Protein 1VSR (pdb70)

InterPro domains:
  IPR004603 DNA mismatch endonuclease VSR [PF03852] (2-74)
  IPR004603 DNA mismatch endonuclease VSR [PIRSF018267] (1-138)
  IPR004603 DNA mismatch endonuclease VSR [TIGR00632] (1-118)
  IPR004603 DNA mismatch endonuclease VSR [cd00221] (5-137)
  IPR011335 Restriction endonuclease type II-like [SSF52980] (2-153)

Radius of gyration: 14.89 Å; Cα contacts (8 Å, |Δi|>4): 189; chains: 1; bounding box: 42×33×35 Å

Nearest PDB structures (foldseek):
  1vsr-assembly1_A  TM=1.008E+00  e=1.572E-29  Escherichia coli K-12
  1cw0-assembly1_A  TM=9.825E-01  e=6.621E-25  Escherichia coli
  3ehe-assembly1_A  TM=3.875E-01  e=3.970E+00  Archaeoglobus fulgidus

CATH classification: 3.40.960.10

GO terms:
  GO:0005515 protein binding (F, IPI)
  GO:0003677 DNA binding (F, IDA)
  GO:0043765 T/G mismatch-specific endonuclease activity (F, IDA)
  GO:0006298 mismatch repair (P, IDA)

Foldseek 3Di:
DADPLVVVLCVVVVFDWDAQQPVAQPSAGIAGVVQQETEHEDECCLQPHPDPVHDQDPPPRVVSVVNSVVVNVSVVVSCVRSVVVPHAYEYEYVQCVDDDLHDDSVLVSVLCCCCRVVVNHHWYQHSVGIGHPD

B-factor: mean 24.23, std 9.82, range [2.11, 55.73]

Structure (mmCIF, N/CA/C/O backbone):
data_1VSR
#
_entry.id   1VSR
#
_cell.length_a   35.020
_cell.length_b   54.240
_cell.length_c   73.520
_cell.angle_alpha   90.00
_cell.angle_beta   90.00
_cell.angle_gamma   90.00
#
_symmetry.space_group_name_H-M   'P 21 21 21'
#
loop_
_entity.id
_entity.type
_entity.pdbx_description
1 polymer 'PROTEIN (VSR ENDONUCLEASE)'
2 non-polymer 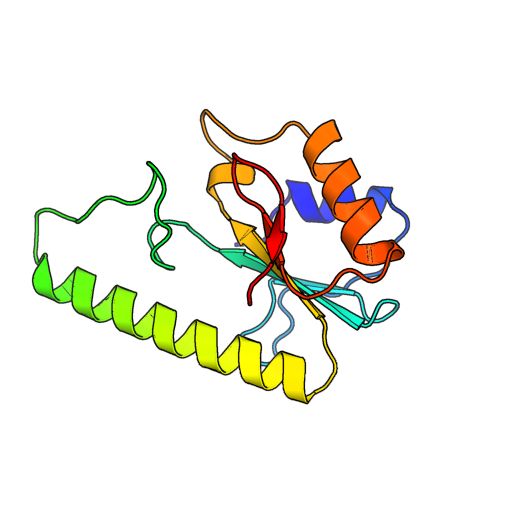'ZINC ION'
3 water water
#
loop_
_atom_site.group_PDB
_atom_site.id
_atom_site.type_symbol
_atom_site.label_atom_id
_atom_site.label_alt_id
_atom_site.label_comp_id
_atom_site.label_asym_id
_atom_site.label_entity_id
_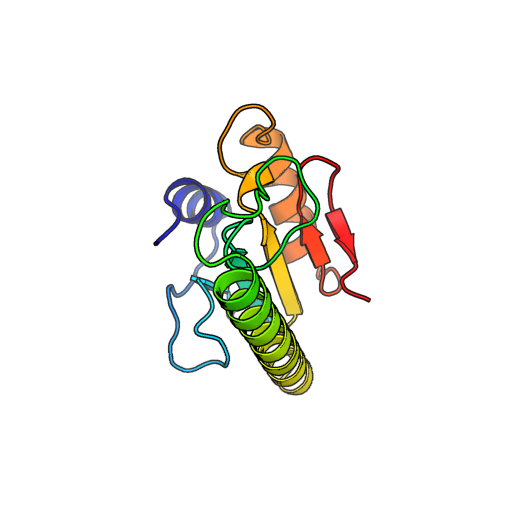atom_site.label_seq_id
_atom_site.pdbx_PDB_ins_code
_atom_site.Cartn_x
_atom_site.Cartn_y
_atom_site.Cartn_z
_atom_site.occupancy
_atom_site.B_iso_or_equiv
_atom_site.auth_seq_id
_atom_site.auth_comp_id
_atom_site.auth_asym_id
_atom_site.auth_atom_id
_atom_site.pdbx_PDB_model_num
ATOM 1 N N . ALA A 1 3 ? 19.759 23.209 15.788 1.00 37.70 23 ALA A N 1
ATOM 2 C CA . ALA A 1 3 ? 20.344 23.652 17.089 1.00 38.79 23 ALA A CA 1
ATOM 3 C C . ALA A 1 3 ? 21.291 22.545 17.555 1.00 40.69 23 ALA A C 1
ATOM 4 O O . ALA A 1 3 ? 20.855 21.589 18.206 1.00 40.91 23 ALA A O 1
ATOM 6 N N . ILE A 1 4 ? 22.563 22.630 17.170 1.00 41.22 24 ILE A N 1
ATOM 7 C CA . ILE A 1 4 ? 23.525 21.558 17.418 1.00 41.26 24 ILE A CA 1
ATOM 8 C C . ILE A 1 4 ? 23.652 21.088 18.859 1.00 40.79 24 ILE A C 1
ATOM 9 O O . ILE A 1 4 ? 23.933 21.828 19.801 1.00 39.93 24 ILE A O 1
ATOM 14 N N . GLU A 1 5 ? 23.430 19.777 19.011 1.00 39.81 25 GLU A N 1
ATOM 15 C CA . GLU A 1 5 ? 23.482 19.070 20.279 1.00 39.90 25 GLU A CA 1
ATOM 16 C C . GLU A 1 5 ? 24.911 18.813 20.753 1.00 39.37 25 GLU A C 1
ATOM 17 O O . GLU A 1 5 ? 25.670 17.963 20.285 1.00 33.25 25 GLU A O 1
ATOM 23 N N . LYS A 1 6 ? 25.230 19.589 21.786 1.00 40.47 26 LYS A N 1
ATOM 24 C CA . LYS A 1 6 ? 26.498 19.523 22.492 1.00 41.08 26 LYS A CA 1
ATOM 25 C C . LYS A 1 6 ? 26.743 18.098 22.994 1.00 39.53 26 LYS A C 1
ATOM 26 O O . LYS A 1 6 ? 27.831 17.575 22.722 1.00 40.50 26 LYS A O 1
ATOM 32 N N . ARG A 1 7 ? 25.734 17.568 23.690 1.00 35.25 27 ARG A N 1
ATOM 33 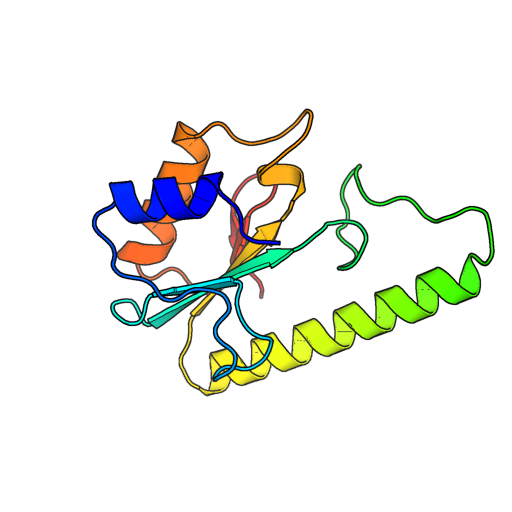C CA . ARG A 1 7 ? 25.899 16.221 24.232 1.00 32.14 27 ARG A CA 1
ATOM 34 C C . ARG A 1 7 ? 26.397 15.239 23.170 1.00 28.79 27 ARG A C 1
ATOM 35 O O . ARG A 1 7 ? 27.368 14.516 23.405 1.00 24.98 27 ARG A O 1
ATOM 43 N N . LEU A 1 8 ? 25.660 15.186 22.062 1.00 23.50 28 LEU A N 1
ATOM 44 C CA . LEU A 1 8 ? 26.005 14.218 21.038 1.00 22.57 28 LEU A CA 1
ATOM 45 C C . LEU A 1 8 ? 27.339 14.499 20.366 1.00 20.82 28 LEU A C 1
ATOM 46 O O . LEU A 1 8 ? 27.982 13.481 20.096 1.00 22.40 28 LEU A O 1
ATOM 51 N N . ALA A 1 9 ? 27.720 15.736 20.066 1.00 19.57 29 ALA A N 1
ATOM 52 C CA . ALA A 1 9 ? 29.039 15.943 19.462 1.00 20.76 29 ALA A CA 1
ATOM 53 C C . ALA A 1 9 ? 30.131 15.390 20.381 1.00 22.70 29 ALA A C 1
ATOM 54 O O . ALA A 1 9 ? 31.067 14.720 19.937 1.00 20.66 29 ALA A O 1
ATOM 56 N N . SER A 1 10 ? 30.029 15.627 21.685 1.00 21.35 30 SER A N 1
ATOM 57 C CA . SER A 1 10 ? 31.065 15.103 22.578 1.00 24.39 30 SER A CA 1
ATOM 58 C C . SER A 1 10 ? 30.994 13.587 22.737 1.00 22.62 30 SER A C 1
ATOM 59 O O . SER A 1 10 ? 32.001 12.868 22.775 1.00 23.20 30 SER A O 1
ATOM 62 N N . LEU A 1 11 ? 29.802 12.991 22.730 1.00 22.50 31 LEU A N 1
ATOM 63 C CA . LEU A 1 11 ? 29.692 11.532 22.796 1.00 22.29 31 LEU A CA 1
ATOM 64 C C . LEU A 1 11 ? 30.233 10.851 21.544 1.00 22.37 31 LEU A C 1
ATOM 65 O O . LEU A 1 11 ? 30.908 9.816 21.645 1.00 19.93 31 LEU A O 1
ATOM 70 N N . LEU A 1 12 ? 29.951 11.386 20.356 1.00 18.83 32 LEU A N 1
ATOM 71 C CA . LEU A 1 12 ? 30.462 10.787 19.132 1.00 18.58 32 LEU A CA 1
ATOM 72 C C . LEU A 1 12 ? 31.992 10.909 19.070 1.00 19.96 32 LEU A C 1
ATOM 73 O O . LEU A 1 12 ? 32.704 9.968 18.698 1.00 19.15 32 LEU A O 1
ATOM 78 N N . THR A 1 13 ? 32.484 12.052 19.545 1.00 19.31 33 THR A N 1
ATOM 79 C CA . THR A 1 13 ? 33.925 12.321 19.550 1.00 20.63 33 THR A CA 1
ATOM 80 C C . THR A 1 13 ? 34.635 11.313 20.440 1.00 20.66 33 THR A C 1
ATOM 81 O O . THR A 1 13 ? 35.625 10.695 20.047 1.00 20.42 33 THR A O 1
ATOM 85 N N . GLY A 1 14 ? 34.044 11.062 21.610 1.00 20.98 34 GLY A N 1
ATOM 86 C CA . GLY A 1 14 ? 34.570 10.101 22.569 1.00 22.00 34 GLY A CA 1
ATOM 87 C C . GLY A 1 14 ? 34.598 8.677 22.020 1.00 24.37 34 GLY A C 1
ATOM 88 O O . GLY A 1 14 ? 35.458 7.885 22.407 1.00 25.08 34 GLY A O 1
ATOM 89 N N . GLN A 1 15 ? 33.711 8.280 21.114 1.00 23.85 35 GLN A N 1
ATOM 90 C CA . GLN A 1 15 ? 33.726 6.946 20.528 1.00 25.05 35 GLN A CA 1
ATOM 91 C C . GLN A 1 15 ? 34.775 6.770 19.436 1.00 24.70 35 GLN A C 1
ATOM 92 O O . GLN A 1 15 ? 34.920 5.659 18.917 1.00 28.59 35 GLN A O 1
ATOM 98 N N . GLY A 1 16 ? 35.502 7.813 19.061 1.00 21.66 36 GLY A N 1
ATOM 99 C CA . GLY A 1 16 ? 36.527 7.731 18.037 1.00 23.30 36 GLY A CA 1
ATOM 100 C C . GLY A 1 16 ? 35.976 7.920 16.634 1.00 24.40 36 GLY A C 1
ATOM 101 O O . GLY A 1 16 ? 36.637 7.488 15.696 1.00 25.43 36 GLY A O 1
ATOM 102 N N . LEU A 1 17 ? 34.787 8.494 16.460 1.00 22.58 37 LEU A N 1
ATOM 103 C CA . LEU A 1 17 ? 34.218 8.613 15.123 1.00 22.02 37 LEU A CA 1
ATOM 104 C C . LEU A 1 17 ? 34.420 9.970 14.463 1.00 21.60 37 LEU A C 1
ATOM 105 O O . LEU A 1 17 ? 34.379 10.952 15.212 1.00 22.41 37 LEU A O 1
ATOM 110 N N . ALA A 1 18 ? 34.567 9.940 13.144 1.00 17.95 38 ALA A N 1
ATOM 111 C CA . ALA A 1 18 ? 34.644 11.199 12.409 1.00 19.39 38 ALA A CA 1
ATOM 112 C C . ALA A 1 18 ? 33.235 11.510 11.894 1.00 17.91 38 ALA A C 1
ATOM 113 O O . ALA A 1 18 ? 32.550 10.552 11.525 1.00 18.45 38 ALA A O 1
ATOM 115 N N . PHE A 1 19 ? 32.798 12.764 11.958 1.00 17.13 39 PHE A N 1
ATOM 116 C CA . PHE A 1 19 ? 31.429 13.058 11.535 1.00 16.02 39 PHE A CA 1
ATOM 117 C C . PHE A 1 19 ? 31.330 14.478 10.989 1.00 18.66 39 PHE A C 1
ATOM 118 O O . PHE A 1 19 ? 32.208 15.325 11.221 1.00 18.49 39 PHE A O 1
ATOM 126 N N . ARG A 1 20 ? 30.293 14.658 10.169 1.00 14.85 40 ARG A N 1
ATOM 127 C CA . ARG A 1 20 ? 29.990 15.970 9.601 1.00 14.57 40 ARG A CA 1
ATOM 128 C C . ARG A 1 20 ? 28.769 16.485 10.358 1.00 16.11 40 ARG A C 1
ATOM 129 O O . ARG A 1 20 ? 27.972 15.668 10.845 1.00 17.38 40 ARG A O 1
ATOM 137 N N . VAL A 1 21 ? 28.576 17.803 10.422 1.00 15.64 41 VAL A N 1
ATOM 138 C CA . VAL A 1 21 ? 27.406 18.301 11.134 1.00 17.82 41 VAL A CA 1
ATOM 139 C C . VAL A 1 21 ? 26.530 19.164 10.233 1.00 17.08 41 VAL A C 1
ATOM 140 O O . VAL A 1 21 ? 27.014 19.809 9.299 1.00 16.17 41 VAL A O 1
ATOM 144 N N . GLN A 1 22 ? 25.226 19.121 10.486 1.00 15.62 42 GLN A N 1
ATOM 145 C CA . GLN A 1 22 ? 24.248 19.914 9.739 1.00 17.46 42 GLN A CA 1
ATOM 146 C C . GLN A 1 22 ? 24.489 19.876 8.241 1.00 16.45 42 GLN A C 1
ATOM 147 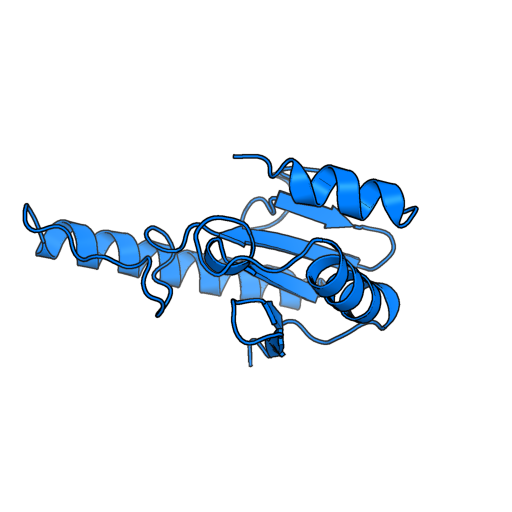O O . GLN A 1 22 ? 24.689 20.903 7.581 1.00 16.56 42 GLN A O 1
ATOM 153 N N . ASP A 1 23 ? 24.457 18.664 7.679 1.00 14.04 43 ASP A N 1
ATOM 154 C CA . ASP A 1 23 ? 24.930 18.460 6.316 1.00 13.95 43 ASP A CA 1
ATOM 155 C C . ASP A 1 23 ? 23.863 18.783 5.279 1.00 14.88 43 ASP A C 1
ATOM 156 O O . ASP A 1 23 ? 23.054 17.893 5.009 1.00 13.64 43 ASP A O 1
ATOM 161 N N . ALA A 1 24 ? 23.964 19.970 4.686 1.00 14.84 44 ALA A N 1
ATOM 162 C CA . ALA A 1 24 ? 23.022 20.330 3.625 1.00 18.09 44 ALA A CA 1
ATOM 163 C C . ALA A 1 24 ? 23.069 19.527 2.335 1.00 17.10 44 ALA A C 1
ATOM 164 O O . ALA A 1 24 ? 22.143 19.597 1.510 1.00 19.32 44 ALA A O 1
ATOM 166 N N . SER A 1 25 ? 24.046 18.645 2.130 1.00 15.69 45 SER A N 1
ATOM 167 C CA . SER A 1 25 ? 24.114 17.839 0.923 1.00 17.52 45 SER A CA 1
ATOM 168 C C . SER A 1 25 ? 23.160 16.641 0.953 1.00 17.11 45 SER A C 1
ATOM 169 O O . SER A 1 25 ? 23.146 15.891 -0.024 1.00 18.55 45 SER A O 1
ATOM 172 N N . LEU A 1 26 ? 22.526 16.342 2.079 1.00 15.02 46 LEU A N 1
ATOM 173 C CA . LEU A 1 26 ? 21.630 15.191 2.202 1.00 14.38 46 LEU A CA 1
ATOM 174 C C . LEU A 1 26 ? 20.222 15.675 2.561 1.00 15.21 46 LEU A C 1
ATOM 175 O O . LEU A 1 26 ? 20.052 16.702 3.214 1.00 13.79 46 LEU A O 1
ATOM 180 N N . PRO A 1 27 ? 19.210 14.895 2.184 1.00 14.88 47 PRO A N 1
ATOM 181 C CA . PRO A 1 27 ? 17.819 15.225 2.450 1.00 16.64 47 PRO A CA 1
ATOM 182 C C . PRO A 1 27 ? 17.565 15.456 3.928 1.00 15.96 47 PRO A C 1
ATOM 183 O O . PRO A 1 27 ? 18.040 14.655 4.732 1.00 15.61 47 PRO A O 1
ATOM 187 N N . GLY A 1 28 ? 16.902 16.561 4.282 1.00 14.38 48 GLY A N 1
ATOM 188 C CA . GLY A 1 28 ? 16.562 16.814 5.670 1.00 14.11 48 GLY A CA 1
ATOM 189 C C . GLY A 1 28 ? 17.635 17.538 6.473 1.00 14.42 48 GLY A C 1
ATOM 190 O O . GLY A 1 28 ? 17.412 17.895 7.622 1.00 15.51 48 GLY A O 1
ATOM 191 N N . ARG A 1 29 ? 18.798 17.760 5.875 1.00 12.63 49 ARG A N 1
ATOM 192 C CA . ARG A 1 29 ? 19.963 18.373 6.501 1.00 13.47 49 ARG A CA 1
ATOM 193 C C . ARG A 1 29 ? 20.237 17.752 7.866 1.00 12.89 49 ARG A C 1
ATOM 194 O O . ARG A 1 29 ? 20.081 18.344 8.934 1.00 13.12 49 ARG A O 1
ATOM 202 N N . PRO A 1 30 ? 20.640 16.483 7.886 1.00 12.10 50 PRO A N 1
ATOM 203 C CA . PRO A 1 30 ? 20.809 15.730 9.117 1.00 12.76 50 PRO A CA 1
ATOM 204 C C . PRO A 1 30 ? 21.832 16.331 10.070 1.00 11.71 50 PRO A C 1
ATOM 205 O O . PRO A 1 30 ? 22.800 16.943 9.627 1.00 11.95 50 PRO A O 1
ATOM 209 N N . ASP A 1 31 ? 21.525 16.298 11.356 1.00 11.09 51 ASP A N 1
ATOM 210 C CA . ASP A 1 31 ? 22.314 16.982 12.370 1.00 12.79 51 ASP A CA 1
ATOM 211 C C . ASP A 1 31 ? 23.728 16.398 12.387 1.00 12.56 51 ASP A C 1
ATOM 212 O O . ASP A 1 31 ? 24.679 17.159 12.604 1.00 13.43 51 ASP A O 1
ATOM 217 N N . PHE A 1 32 ? 23.855 15.075 12.377 1.00 12.51 52 PHE A N 1
ATOM 218 C CA . PHE A 1 32 ? 25.189 14.459 12.330 1.00 11.42 52 PHE A CA 1
ATOM 219 C C . PHE A 1 32 ? 25.219 13.409 11.226 1.00 12.64 52 PHE A C 1
ATOM 220 O O . PHE A 1 32 ? 24.228 12.699 11.002 1.00 13.95 52 PHE A O 1
ATOM 228 N N . VAL A 1 33 ? 26.337 13.296 10.496 1.00 10.69 53 VAL A N 1
ATOM 229 C CA . VAL A 1 33 ? 26.481 12.309 9.438 1.00 12.32 53 VAL A CA 1
ATOM 230 C C . VAL A 1 33 ? 27.815 11.586 9.680 1.00 13.80 53 VAL A C 1
ATOM 231 O O . VAL A 1 33 ? 28.829 12.231 9.963 1.00 14.46 53 VAL A O 1
ATOM 235 N N . VAL A 1 34 ? 27.810 10.254 9.692 1.00 13.67 54 VAL A N 1
ATOM 236 C CA . VAL A 1 34 ? 29.011 9.461 9.966 1.00 14.65 54 VAL A CA 1
ATOM 237 C C . VAL A 1 34 ? 29.256 8.645 8.700 1.00 15.29 54 VAL A C 1
ATOM 238 O O . VAL A 1 34 ? 28.693 7.560 8.534 1.00 15.20 54 VAL A O 1
ATOM 242 N N . ASP A 1 35 ? 30.069 9.164 7.785 1.00 15.16 55 ASP A N 1
ATOM 243 C CA . ASP A 1 35 ? 30.288 8.536 6.490 1.00 15.64 55 ASP A CA 1
ATOM 244 C C . ASP A 1 35 ? 30.836 7.115 6.607 1.00 17.95 55 ASP A C 1
ATOM 245 O O . ASP A 1 35 ? 30.428 6.202 5.882 1.00 18.47 55 ASP A O 1
ATOM 250 N N . GLU A 1 36 ? 31.720 6.926 7.589 1.00 18.14 56 GLU A N 1
ATOM 251 C CA . GLU A 1 36 ? 32.349 5.612 7.746 1.00 21.08 56 GLU A CA 1
ATOM 252 C C . GLU A 1 36 ? 31.358 4.475 7.977 1.00 20.62 56 GLU A C 1
ATOM 253 O O . GLU A 1 36 ? 31.603 3.352 7.512 1.00 21.84 56 GLU A O 1
ATOM 259 N N . TYR A 1 37 ? 30.246 4.738 8.662 1.00 17.18 57 TYR A N 1
ATOM 260 C CA . TYR A 1 37 ? 29.273 3.691 8.940 1.00 16.42 57 TYR A CA 1
ATOM 261 C C . TYR A 1 37 ? 27.955 3.938 8.202 1.00 15.81 57 TYR A C 1
ATOM 262 O O . TYR A 1 37 ? 26.968 3.303 8.562 1.00 17.13 57 TYR A O 1
ATOM 271 N N . ARG A 1 38 ? 27.984 4.766 7.176 1.00 15.31 58 ARG A N 1
ATOM 272 C CA . ARG A 1 38 ? 26.808 5.054 6.364 1.00 17.86 58 ARG A CA 1
ATOM 273 C C . ARG A 1 38 ? 25.566 5.308 7.213 1.00 13.93 58 ARG A C 1
ATOM 274 O O . ARG A 1 38 ? 24.495 4.781 6.899 1.00 13.61 58 ARG A O 1
ATOM 282 N N . CYS A 1 39 ? 25.658 6.240 8.163 1.00 11.35 59 CYS A N 1
ATOM 283 C CA . CYS A 1 39 ? 24.468 6.491 8.963 1.00 12.71 59 CYS A CA 1
ATOM 284 C C . CYS A 1 39 ? 24.359 7.987 9.235 1.00 13.49 59 CYS A C 1
ATOM 285 O O . CYS A 1 39 ? 25.365 8.690 9.160 1.00 13.65 59 CYS A O 1
ATOM 288 N N . VAL A 1 40 ? 23.125 8.439 9.467 1.00 12.38 60 VAL A N 1
ATOM 289 C CA . VAL A 1 40 ? 22.877 9.837 9.795 1.00 12.49 60 VAL A CA 1
ATOM 290 C C . VAL A 1 40 ? 22.022 9.856 11.051 1.00 12.99 60 VAL A C 1
ATOM 291 O O . VAL A 1 40 ? 21.387 8.856 11.400 1.00 12.16 60 VAL A O 1
ATOM 295 N N . ILE A 1 41 ? 22.147 10.916 11.843 1.00 12.32 61 ILE A N 1
ATOM 296 C CA . ILE A 1 41 ? 21.416 11.058 13.097 1.00 12.43 61 ILE A CA 1
ATOM 297 C C . ILE A 1 41 ? 20.691 12.394 13.102 1.00 12.27 61 ILE A C 1
ATOM 298 O O . ILE A 1 41 ? 21.311 13.434 12.848 1.00 12.46 61 ILE A O 1
ATOM 303 N N . PHE A 1 42 ? 19.379 12.362 13.368 1.00 10.76 62 PHE A N 1
ATOM 304 C CA . PHE A 1 42 ? 18.614 13.589 13.544 1.00 11.37 62 PHE A CA 1
ATOM 305 C C . PHE A 1 42 ? 18.261 13.753 15.021 1.00 11.96 62 PHE A C 1
ATOM 306 O O . PHE A 1 42 ? 17.948 12.761 15.702 1.00 15.65 62 PHE A O 1
ATOM 314 N N . THR A 1 43 ? 18.322 14.992 15.498 1.00 11.91 63 THR A N 1
ATOM 315 C CA . THR A 1 43 ? 17.941 15.312 16.873 1.00 13.49 63 THR A CA 1
ATOM 316 C C . THR A 1 43 ? 16.670 16.149 16.759 1.00 16.93 63 THR A C 1
ATOM 317 O O . THR A 1 43 ? 16.790 17.338 16.462 1.00 19.55 63 THR A O 1
ATOM 321 N N . HIS A 1 44 ? 15.503 15.509 16.861 1.00 14.40 64 HIS A N 1
ATOM 322 C CA . HIS A 1 44 ? 14.266 16.251 16.619 1.00 14.43 64 HIS A CA 1
ATOM 323 C C . HIS A 1 44 ? 13.622 16.787 17.896 1.00 16.51 64 HIS A C 1
ATOM 324 O O . HIS A 1 44 ? 13.516 16.007 18.846 1.00 16.04 64 HIS A O 1
ATOM 331 N N . GLY A 1 45 ? 13.106 18.015 17.803 1.00 15.62 65 GLY A N 1
ATOM 332 C CA . GLY A 1 45 ? 12.349 18.580 18.922 1.00 14.18 65 GLY A CA 1
ATOM 333 C C . GLY A 1 45 ? 11.021 17.824 18.984 1.00 14.82 65 GLY A C 1
ATOM 334 O O . GLY A 1 45 ? 10.439 17.536 17.939 1.00 15.60 65 GLY A O 1
ATOM 335 N N . CYS A 1 46 ? 10.480 17.617 20.180 1.00 14.38 66 CYS A N 1
ATOM 336 C CA . CYS A 1 46 ? 9.286 16.782 20.330 1.00 14.09 66 CYS A CA 1
ATOM 337 C C . CYS A 1 46 ? 8.013 17.543 19.965 1.00 15.50 66 CYS A C 1
ATOM 338 O O . CYS A 1 46 ? 7.096 16.923 19.413 1.00 15.59 66 CYS A O 1
ATOM 341 N N . PHE A 1 47 ? 8.024 18.860 20.167 1.00 14.84 67 PHE A N 1
ATOM 342 C CA . PHE A 1 47 ? 6.861 19.644 19.718 1.00 15.16 67 PHE A CA 1
ATOM 343 C C . PHE A 1 47 ? 6.807 19.721 18.203 1.00 14.81 67 PHE A C 1
ATOM 344 O O . PHE A 1 47 ? 5.809 19.391 17.546 1.00 14.92 67 PHE A O 1
ATOM 352 N N . TRP A 1 48 ? 7.911 20.187 17.612 1.00 13.09 68 TRP A N 1
ATOM 353 C CA . TRP A 1 48 ? 7.879 20.509 16.196 1.00 15.33 68 TRP A CA 1
ATOM 354 C C . TRP A 1 48 ? 7.694 19.296 15.287 1.00 12.71 68 TRP A C 1
ATOM 355 O O . TRP A 1 48 ? 7.213 19.478 14.175 1.00 12.74 68 TRP A O 1
ATOM 366 N N . HIS A 1 49 ? 8.223 18.153 15.724 1.00 11.48 69 HIS A N 1
ATOM 367 C CA . HIS A 1 49 ? 8.130 16.912 14.953 1.00 12.00 69 HIS A CA 1
ATOM 368 C C . HIS A 1 49 ? 7.055 15.961 15.478 1.00 11.98 69 HIS A C 1
ATOM 369 O O . HIS A 1 49 ? 6.970 14.790 15.109 1.00 13.32 69 HIS A O 1
ATOM 376 N N . HIS A 1 50 ? 6.149 16.410 16.334 1.00 12.84 70 HIS A N 1
ATOM 377 C CA . HIS A 1 50 ? 4.972 15.680 16.772 1.00 14.97 70 HIS A CA 1
ATOM 378 C C . HIS A 1 50 ? 5.233 14.346 17.449 1.00 16.63 70 HIS A C 1
ATOM 379 O O . HIS A 1 50 ? 4.719 13.292 17.045 1.00 17.92 70 HIS A O 1
ATOM 386 N N . HIS A 1 51 ? 6.057 14.359 18.495 1.00 14.64 71 HIS A N 1
ATOM 387 C CA . HIS A 1 51 ? 6.320 13.110 19.206 1.00 15.56 71 HIS A CA 1
ATOM 388 C C . HIS A 1 51 ? 5.107 12.829 20.094 1.00 17.53 71 HIS A C 1
ATOM 389 O O . HIS A 1 51 ? 4.245 13.683 20.338 1.00 18.50 71 HIS A O 1
ATOM 396 N N . HIS A 1 52 ? 5.045 11.602 20.611 1.00 18.95 72 HIS A N 1
ATOM 397 C CA . HIS A 1 52 ? 3.914 11.184 21.432 1.00 19.80 72 HIS A CA 1
ATOM 398 C C . HIS A 1 52 ? 4.111 11.322 22.929 1.00 24.40 72 HIS A C 1
ATOM 399 O O . HIS A 1 52 ? 3.286 10.815 23.697 1.00 26.11 72 HIS A O 1
ATOM 406 N N . CYS A 1 53 ? 5.177 11.983 23.363 1.00 21.73 73 CYS A N 1
ATOM 407 C CA . CYS A 1 53 ? 5.551 12.017 24.765 1.00 24.06 73 CYS A CA 1
ATOM 408 C C . CYS A 1 53 ? 4.965 13.212 25.511 1.00 26.73 73 CYS A C 1
ATOM 409 O O . CYS A 1 53 ? 4.329 14.099 24.941 1.00 25.31 73 CYS A O 1
ATOM 412 N N . TYR A 1 54 ? 5.360 13.322 26.775 1.00 29.79 74 TYR A N 1
ATOM 413 C CA . TYR A 1 54 ? 4.940 14.436 27.622 1.00 32.62 74 TYR A CA 1
ATOM 414 C C . TYR A 1 54 ? 5.386 15.826 27.184 1.00 32.47 74 TYR A C 1
ATOM 415 O O . TYR A 1 54 ? 4.772 16.825 27.577 1.00 33.02 74 TYR A O 1
ATOM 424 N N . LEU A 1 55 ? 6.386 15.968 26.323 1.00 29.82 75 LEU A N 1
ATOM 425 C CA . LEU A 1 55 ? 6.791 17.282 25.836 1.00 29.82 75 LEU A CA 1
ATOM 426 C C . LEU A 1 55 ? 5.831 17.830 24.785 1.00 29.58 75 LEU A C 1
ATOM 427 O O . LEU A 1 55 ? 5.950 19.012 24.439 1.00 30.66 75 LEU A O 1
ATOM 432 N N . PHE A 1 56 ? 5.005 16.962 24.198 1.00 28.16 76 PHE A N 1
ATOM 433 C CA . PHE A 1 56 ? 4.092 17.488 23.187 1.00 29.49 76 PHE A CA 1
ATOM 434 C C . PHE A 1 56 ? 2.895 18.183 23.836 1.00 30.58 76 PHE A C 1
ATOM 435 O O . PHE A 1 56 ? 2.166 17.521 24.572 1.00 30.90 76 PHE A O 1
ATOM 443 N N . LYS A 1 57 ? 2.743 19.483 23.592 1.00 31.72 77 LYS A N 1
ATOM 444 C CA . LYS A 1 57 ? 1.596 20.225 24.098 1.00 35.76 77 LYS A CA 1
ATOM 445 C C . LYS A 1 57 ? 0.930 20.938 22.922 1.00 37.18 77 LYS A C 1
ATOM 446 O O . LYS A 1 57 ? 1.630 21.503 22.080 1.00 38.95 77 LYS A O 1
ATOM 452 N N . VAL A 1 58 ? -0.395 20.871 22.869 1.00 38.55 78 VAL A N 1
ATOM 453 C CA . VAL A 1 58 ? -1.176 21.577 21.857 1.00 39.49 78 VAL A CA 1
ATOM 454 C C . VAL A 1 58 ? -1.364 23.015 22.345 1.00 40.00 78 VAL A C 1
ATOM 455 O O . VAL A 1 58 ? -1.794 23.227 23.473 1.00 40.45 78 VAL A O 1
ATOM 459 N N . PRO A 1 59 ? -0.961 24.007 21.567 1.00 40.84 79 PRO A N 1
ATOM 460 C CA . PRO A 1 59 ? -1.076 25.412 21.942 1.00 41.62 79 PRO A CA 1
ATOM 461 C C . PRO A 1 59 ? -2.547 25.780 22.099 1.00 41.70 79 PRO A C 1
ATOM 462 O O . PRO A 1 59 ? -3.378 25.240 21.365 1.00 41.83 79 PRO A O 1
ATOM 466 N N . ALA A 1 60 ? -2.889 26.667 23.030 1.00 41.73 80 ALA A N 1
ATOM 467 C CA . ALA A 1 60 ? -4.295 27.000 23.263 1.00 41.65 80 ALA A CA 1
ATOM 468 C C . ALA A 1 60 ? -4.836 28.086 22.337 1.00 40.69 80 ALA A C 1
ATOM 469 O O . ALA A 1 60 ? -6.034 28.346 22.193 1.00 40.60 80 ALA A O 1
ATOM 471 N N . THR A 1 61 ? -3.894 28.747 21.677 1.00 39.22 81 THR A N 1
ATOM 472 C CA . THR A 1 61 ? -4.149 29.820 20.734 1.00 38.58 81 THR A CA 1
ATOM 473 C C . THR A 1 61 ? -3.865 29.366 19.313 1.00 35.94 81 THR A C 1
ATOM 474 O O . THR A 1 61 ? -2.889 28.651 19.087 1.00 35.15 81 THR A O 1
ATOM 478 N N . ARG A 1 62 ? -4.743 29.646 18.356 1.00 31.96 82 ARG A N 1
ATOM 479 C CA . ARG A 1 62 ? -4.605 29.244 16.969 1.00 28.16 82 ARG A CA 1
ATOM 480 C C . ARG A 1 62 ? -4.328 27.743 16.844 1.00 24.91 82 ARG A C 1
ATOM 481 O O . ARG A 1 62 ? -3.559 27.304 15.992 1.00 23.42 82 ARG A O 1
ATOM 489 N N . THR A 1 63 ? -4.964 26.934 17.669 1.00 23.76 83 THR A N 1
ATOM 490 C CA . THR A 1 63 ? -4.808 25.488 17.699 1.00 23.63 83 THR A CA 1
ATOM 491 C C . THR A 1 63 ? -4.777 24.797 16.346 1.00 24.06 83 THR A C 1
ATOM 492 O O . THR A 1 63 ? -3.903 23.947 16.121 1.00 19.68 83 THR A O 1
ATOM 496 N N . GLU A 1 64 ? -5.760 25.092 15.494 1.00 20.69 84 GLU A N 1
ATOM 497 C CA . GLU A 1 64 ? -5.911 24.417 14.217 1.00 24.53 84 GLU A CA 1
ATOM 498 C C . GLU A 1 64 ? -4.715 24.700 13.317 1.00 24.27 84 GLU A C 1
ATOM 499 O O . GLU A 1 64 ? -4.175 23.828 12.633 1.00 23.97 84 GLU A O 1
ATOM 505 N N . PHE A 1 65 ? -4.324 25.973 13.320 1.00 22.68 85 PHE A N 1
ATOM 506 C CA . PHE A 1 65 ? -3.139 26.406 12.596 1.00 24.67 85 PHE A CA 1
ATOM 507 C C . PHE A 1 65 ? -1.924 25.601 13.052 1.00 22.52 85 PHE A C 1
ATOM 508 O O . PHE A 1 65 ? -1.180 25.180 12.171 1.00 25.54 85 PHE A O 1
ATOM 516 N N . TRP A 1 66 ? -1.687 25.472 14.351 1.00 21.52 86 TRP A N 1
ATOM 517 C CA . TRP A 1 66 ? -0.518 24.725 14.817 1.00 22.86 86 TRP A CA 1
ATOM 518 C C . TRP A 1 66 ? -0.555 23.245 14.427 1.00 21.48 86 TRP A C 1
ATOM 519 O O . TRP A 1 66 ? 0.448 22.635 14.036 1.00 20.82 86 TRP A O 1
ATOM 530 N N . LEU A 1 67 ? -1.690 22.594 14.666 1.00 20.50 87 LEU A N 1
ATOM 531 C CA . LEU A 1 67 ? -1.796 21.174 14.305 1.00 20.57 87 LEU A CA 1
ATOM 532 C C . LEU A 1 67 ? -1.559 20.987 12.817 1.00 20.90 87 LEU A C 1
ATOM 533 O O . LEU A 1 67 ? -0.895 20.007 12.473 1.00 20.58 87 LEU A O 1
ATOM 538 N N . GLU A 1 68 ? -2.074 21.849 11.948 1.00 20.85 88 GLU A N 1
ATOM 539 C CA . GLU A 1 68 ? -1.854 21.675 10.525 1.00 21.91 88 GLU A CA 1
ATOM 540 C C . GLU A 1 68 ? -0.373 21.808 10.175 1.00 22.69 88 GLU A C 1
ATOM 541 O O . GLU A 1 68 ? 0.208 21.019 9.421 1.00 19.20 88 GLU A O 1
ATOM 547 N N . LYS A 1 69 ? 0.285 22.815 10.745 1.00 20.76 89 LYS A N 1
ATOM 548 C CA . LYS A 1 69 ? 1.703 23.069 10.514 1.00 21.56 89 LYS A CA 1
ATOM 549 C C . LYS A 1 69 ? 2.595 21.920 10.988 1.00 18.04 89 LYS A C 1
ATOM 550 O O . LYS A 1 69 ? 3.491 21.439 10.282 1.00 17.61 89 LYS A O 1
ATOM 556 N N . ILE A 1 70 ? 2.363 21.429 12.193 1.00 15.69 90 ILE A N 1
ATOM 557 C CA . ILE A 1 70 ? 3.172 20.311 12.678 1.00 17.97 90 ILE A CA 1
ATOM 558 C C . ILE A 1 70 ? 2.884 19.037 11.879 1.00 18.85 90 ILE A C 1
ATOM 559 O O . ILE A 1 70 ? 3.850 18.348 11.537 1.00 16.51 90 ILE A O 1
ATOM 564 N N . GLY A 1 71 ? 1.646 18.833 11.411 1.00 16.02 91 GLY A N 1
ATOM 565 C CA . GLY A 1 71 ? 1.361 17.695 10.539 1.00 17.85 91 GLY A CA 1
ATOM 566 C C . GLY A 1 71 ? 2.214 17.736 9.276 1.00 17.23 91 GLY A C 1
ATOM 567 O O . GLY A 1 71 ? 2.674 16.694 8.782 1.00 19.95 91 GLY A O 1
ATOM 568 N N . LYS A 1 72 ? 2.325 18.902 8.644 1.00 14.22 92 LYS A N 1
ATOM 569 C CA . LYS A 1 72 ? 3.146 19.083 7.459 1.00 17.58 92 LYS A CA 1
ATOM 570 C C . LYS A 1 72 ? 4.621 18.799 7.768 1.00 16.53 92 LYS A C 1
ATOM 571 O O . LYS A 1 72 ? 5.316 18.197 6.952 1.00 14.06 92 LYS A O 1
ATOM 577 N N . ASN A 1 73 ? 5.129 19.178 8.933 1.00 16.56 93 ASN A N 1
ATOM 578 C CA . ASN A 1 73 ? 6.520 18.847 9.265 1.00 16.65 93 ASN A CA 1
ATOM 579 C C . ASN A 1 73 ? 6.774 17.336 9.244 1.00 16.27 93 ASN A C 1
ATOM 580 O O . ASN A 1 73 ? 7.833 16.853 8.815 1.00 17.05 93 ASN A O 1
ATOM 585 N N . VAL A 1 74 ? 5.822 16.591 9.803 1.00 13.41 94 VAL A N 1
ATOM 586 C CA . VAL A 1 74 ? 5.871 15.129 9.863 1.00 14.79 94 VAL A CA 1
ATOM 587 C C . VAL A 1 74 ? 5.889 14.558 8.456 1.00 13.80 94 VAL A C 1
ATOM 588 O O . VAL A 1 74 ? 6.634 13.610 8.202 1.00 14.96 94 VAL A O 1
ATOM 592 N N . GLU A 1 75 ? 5.027 15.029 7.554 1.00 13.12 95 GLU A N 1
ATOM 593 C CA . GLU A 1 75 ? 5.070 14.507 6.191 1.00 15.84 95 GLU A CA 1
ATOM 594 C C . GLU A 1 75 ? 6.400 14.754 5.484 1.00 15.10 95 GLU A C 1
ATOM 595 O O . GLU A 1 75 ? 6.907 13.872 4.778 1.00 15.59 95 GLU A O 1
ATOM 601 N N . ARG A 1 76 ? 6.974 15.922 5.772 1.00 14.74 96 ARG A N 1
ATOM 602 C CA . ARG A 1 76 ? 8.282 16.255 5.195 1.00 16.56 96 ARG A CA 1
ATOM 603 C C . ARG A 1 76 ? 9.367 15.352 5.779 1.00 14.75 96 ARG A C 1
ATOM 604 O O . ARG A 1 76 ? 10.198 14.848 5.022 1.00 14.28 96 ARG A O 1
ATOM 612 N N . ASP A 1 77 ? 9.309 15.079 7.078 1.00 14.12 97 ASP A N 1
ATOM 613 C CA . ASP A 1 77 ? 10.269 14.174 7.718 1.00 13.08 97 ASP A CA 1
ATOM 614 C C . ASP A 1 77 ? 10.168 12.773 7.114 1.00 13.78 97 ASP A C 1
ATOM 615 O O . ASP A 1 77 ? 11.206 12.166 6.821 1.00 13.19 97 ASP A O 1
ATOM 620 N N . ARG A 1 78 ? 8.943 12.287 6.858 1.00 13.36 98 ARG A N 1
ATOM 621 C CA . ARG A 1 78 ? 8.829 10.952 6.267 1.00 15.04 98 ARG A CA 1
ATOM 622 C C . ARG A 1 78 ? 9.479 10.867 4.896 1.00 13.73 98 ARG A C 1
ATOM 623 O O . ARG A 1 78 ? 10.081 9.836 4.575 1.00 13.30 98 ARG A O 1
ATOM 631 N N . ARG A 1 79 ? 9.277 11.879 4.057 1.00 12.56 99 ARG A N 1
ATOM 632 C CA . ARG A 1 79 ? 9.922 11.846 2.752 1.00 12.48 99 ARG A CA 1
ATOM 633 C C . ARG A 1 79 ? 11.446 11.975 2.852 1.00 13.38 99 ARG A C 1
ATOM 634 O O . ARG A 1 79 ? 12.125 11.257 2.111 1.00 12.91 99 ARG A O 1
ATOM 642 N N . ASP A 1 80 ? 11.970 12.832 3.724 1.00 11.20 100 ASP A N 1
ATOM 643 C CA . ASP A 1 80 ? 13.429 12.902 3.854 1.00 13.71 100 ASP A CA 1
ATOM 644 C C . ASP A 1 80 ? 13.996 11.533 4.266 1.00 13.00 100 ASP A C 1
ATOM 645 O O . ASP A 1 80 ? 15.000 11.067 3.722 1.00 11.45 100 ASP A O 1
ATOM 650 N N . ILE A 1 81 ? 13.394 10.870 5.241 1.00 10.39 101 ILE A N 1
ATOM 651 C CA . ILE A 1 81 ? 13.842 9.556 5.706 1.00 13.96 101 ILE A CA 1
ATOM 652 C C . ILE A 1 81 ? 13.738 8.518 4.604 1.00 13.79 101 ILE A C 1
ATOM 653 O O . ILE A 1 81 ? 14.663 7.743 4.341 1.00 13.13 101 ILE A O 1
ATOM 658 N N . SER A 1 82 ? 12.667 8.545 3.801 1.00 12.92 102 SER A N 1
ATOM 659 C CA . SER A 1 82 ? 12.631 7.595 2.691 1.00 13.00 102 SER A CA 1
ATOM 660 C C . SER A 1 82 ? 13.746 7.834 1.673 1.00 12.22 102 SER A C 1
ATOM 661 O O . SER A 1 82 ? 14.304 6.856 1.165 1.00 13.32 102 SER A O 1
ATOM 664 N N . ARG A 1 83 ? 13.995 9.087 1.312 1.00 10.50 103 ARG A N 1
ATOM 665 C CA . ARG A 1 83 ? 15.038 9.432 0.359 1.00 11.91 103 ARG A CA 1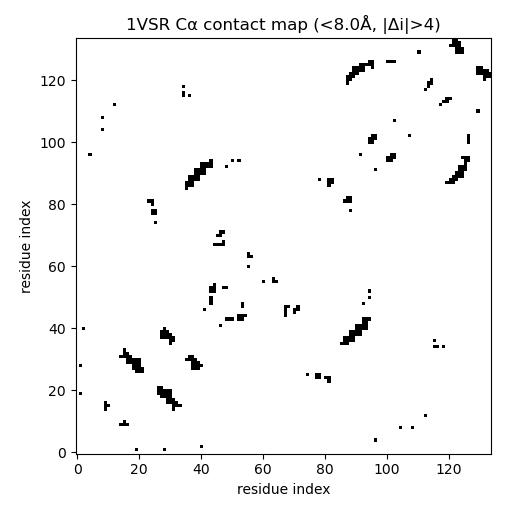
ATOM 666 C C . ARG A 1 83 ? 16.405 9.020 0.909 1.00 13.33 103 ARG A C 1
ATOM 667 O O . ARG A 1 83 ? 17.208 8.494 0.136 1.00 12.20 103 ARG A O 1
ATOM 675 N N . LEU A 1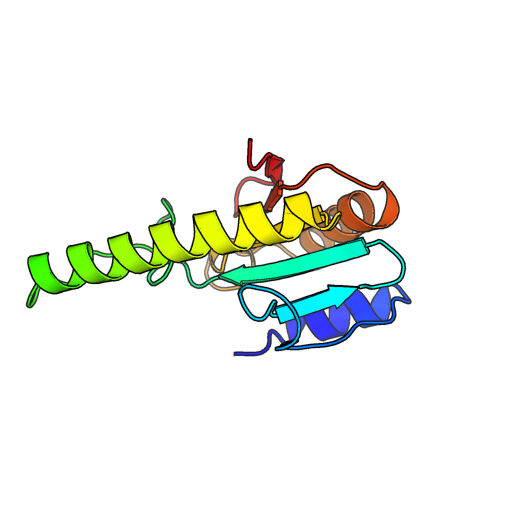 84 ? 16.643 9.238 2.195 1.00 12.71 104 LEU A N 1
ATOM 676 C CA . LEU A 1 84 ? 17.942 8.798 2.733 1.00 10.93 104 LEU A CA 1
ATOM 677 C C . LEU A 1 84 ? 18.162 7.293 2.609 1.00 12.52 104 LEU A C 1
ATOM 678 O O . LEU A 1 84 ? 19.251 6.792 2.296 1.00 13.14 104 LEU A O 1
ATOM 683 N N . GLN A 1 85 ? 17.147 6.520 2.990 1.00 10.93 105 GLN A N 1
ATOM 684 C CA . GLN A 1 85 ? 17.196 5.062 2.897 1.00 13.28 105 GLN A CA 1
ATOM 685 C C . GLN A 1 85 ? 17.335 4.565 1.465 1.00 15.19 105 GLN A C 1
ATOM 686 O O . GLN A 1 85 ? 18.077 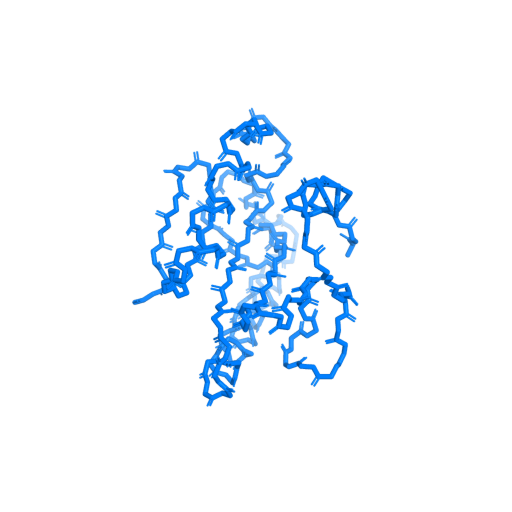3.600 1.229 1.00 15.80 105 GLN A O 1
ATOM 692 N N . GLU A 1 86 ? 16.690 5.223 0.503 1.00 15.03 106 GLU A N 1
ATOM 693 C CA . GLU A 1 86 ? 16.856 4.813 -0.884 1.00 17.18 106 GLU A CA 1
ATOM 694 C C . GLU A 1 86 ? 18.301 5.023 -1.341 1.00 17.45 106 GLU A C 1
ATOM 695 O O . GLU A 1 86 ? 18.850 4.293 -2.171 1.00 17.77 106 GLU A O 1
ATOM 701 N N . LEU A 1 87 ? 18.962 6.034 -0.779 1.00 14.87 107 LEU A N 1
ATOM 702 C CA . LEU A 1 87 ? 20.359 6.326 -1.080 1.00 15.49 107 LEU A CA 1
ATOM 703 C C . LEU A 1 87 ? 21.318 5.409 -0.322 1.00 17.92 107 LEU A C 1
ATOM 704 O O . LEU A 1 87 ? 22.528 5.615 -0.482 1.00 19.65 107 LEU A O 1
ATOM 709 N N . GLY A 1 88 ? 20.833 4.559 0.573 1.00 15.33 108 GLY A N 1
ATOM 710 C CA . GLY A 1 88 ? 21.729 3.638 1.263 1.00 16.18 108 GLY A CA 1
ATOM 711 C C . GLY A 1 88 ? 22.159 4.085 2.644 1.00 16.52 108 GLY A C 1
ATOM 712 O O . GLY A 1 88 ? 22.999 3.396 3.229 1.00 20.48 108 GLY A O 1
ATOM 713 N N . TRP A 1 89 ? 21.552 5.134 3.201 1.00 13.16 109 TRP A N 1
ATOM 714 C CA . TRP A 1 89 ? 21.868 5.552 4.550 1.00 13.85 109 TRP A CA 1
ATOM 715 C C . TRP A 1 89 ? 20.981 4.907 5.604 1.00 15.82 109 TRP A C 1
ATOM 716 O O . TRP A 1 89 ? 19.792 4.720 5.344 1.00 15.74 109 TRP A O 1
ATOM 727 N N . ARG A 1 90 ? 21.535 4.597 6.776 1.00 11.82 110 ARG A N 1
ATOM 728 C CA . ARG A 1 90 ? 20.700 4.133 7.879 1.00 11.29 110 ARG A CA 1
ATOM 729 C C . ARG A 1 90 ? 20.379 5.401 8.672 1.00 13.85 110 ARG A C 1
ATOM 730 O O . ARG A 1 90 ? 21.227 6.298 8.743 1.00 15.42 110 ARG A O 1
ATOM 738 N N . VAL A 1 91 ? 19.201 5.448 9.286 1.00 11.38 111 VAL A N 1
ATOM 739 C CA . VAL A 1 91 ? 18.762 6.673 9.947 1.00 11.99 111 VAL A CA 1
ATOM 740 C C . VAL A 1 91 ? 18.447 6.409 11.413 1.00 12.51 111 VAL A C 1
ATOM 741 O O . VAL A 1 91 ? 17.705 5.460 11.701 1.00 13.23 111 VAL A O 1
ATOM 745 N N . LEU A 1 92 ? 18.974 7.261 12.286 1.00 11.37 112 LEU A N 1
ATOM 746 C CA . LEU A 1 92 ? 18.616 7.209 13.692 1.00 11.15 112 LEU A CA 1
ATOM 747 C C . LEU A 1 92 ? 17.955 8.531 14.071 1.00 12.49 112 LEU A C 1
ATOM 748 O O . LEU A 1 92 ? 18.540 9.584 13.800 1.00 14.75 112 LEU A O 1
ATOM 753 N N . ILE A 1 93 ? 16.828 8.507 14.780 1.00 11.04 113 ILE A N 1
ATOM 754 C CA . ILE A 1 93 ? 16.278 9.750 15.310 1.00 11.69 113 ILE A CA 1
ATOM 755 C C . ILE A 1 93 ? 16.439 9.699 16.830 1.00 14.16 113 ILE A C 1
ATOM 756 O O . ILE A 1 93 ? 16.046 8.700 17.449 1.00 14.33 113 ILE A O 1
ATOM 761 N N . VAL A 1 94 ? 17.065 10.715 17.418 1.00 12.26 114 VAL A N 1
ATOM 762 C CA . VAL A 1 94 ? 17.179 10.770 18.869 1.00 13.50 114 VAL A CA 1
ATOM 763 C C . VAL A 1 94 ? 16.214 11.896 19.252 1.00 13.98 114 VAL A C 1
ATOM 764 O O . VAL A 1 94 ? 16.432 13.069 18.944 1.00 15.07 114 VAL A O 1
ATOM 768 N N . TRP A 1 95 ? 15.109 11.541 19.903 1.00 13.26 115 TRP A N 1
ATOM 769 C CA . TRP A 1 95 ? 14.107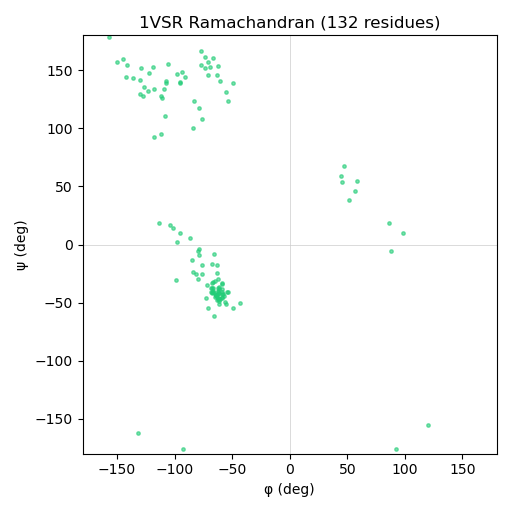 12.532 20.284 1.00 14.37 115 TRP A CA 1
ATOM 770 C C . TRP A 1 95 ? 14.586 13.380 21.459 1.00 13.74 115 TRP A C 1
ATOM 771 O O . TRP A 1 95 ? 15.347 12.966 22.334 1.00 16.34 115 TRP A O 1
ATOM 782 N N . GLU A 1 96 ? 14.089 14.606 21.535 1.00 14.00 116 GLU A N 1
ATOM 783 C CA . GLU A 1 96 ? 14.501 15.578 22.546 1.00 16.66 116 GLU A CA 1
ATOM 784 C C . GLU A 1 96 ? 14.279 15.107 23.975 1.00 17.26 116 GLU A C 1
ATOM 785 O O . GLU A 1 96 ? 15.093 15.323 24.884 1.00 18.80 116 GLU A O 1
ATOM 791 N N . CYS A 1 97 ? 13.221 14.338 24.185 1.00 16.24 117 CYS A N 1
ATOM 792 C CA . CYS A 1 97 ? 12.827 13.788 25.476 1.00 16.21 117 CYS A CA 1
ATOM 793 C C . CYS A 1 97 ? 13.903 12.830 25.998 1.00 19.70 117 CYS A C 1
ATOM 794 O O . CYS A 1 97 ? 14.017 12.704 27.215 1.00 18.20 117 CYS A O 1
ATOM 797 N N . ALA A 1 98 ? 14.727 12.242 25.140 1.00 17.94 118 ALA A N 1
ATOM 798 C CA . ALA A 1 98 ? 15.819 11.368 25.553 1.00 19.00 118 ALA A CA 1
ATOM 799 C C . ALA A 1 98 ? 17.049 12.189 25.922 1.00 20.27 118 ALA A C 1
ATOM 800 O O . ALA A 1 98 ? 17.992 11.749 26.591 1.00 22.68 118 ALA A O 1
ATOM 802 N N . LEU A 1 99 ? 17.142 13.398 25.381 1.00 19.24 119 LEU A N 1
ATOM 803 C CA . LEU A 1 99 ? 18.338 14.219 25.543 1.00 21.83 119 LEU A CA 1
ATOM 804 C C . LEU A 1 99 ? 18.243 15.272 26.636 1.00 25.28 119 LEU A C 1
ATOM 805 O O . LEU A 1 99 ? 19.289 15.630 27.178 1.00 27.49 119 LEU A O 1
ATOM 810 N N . ARG A 1 100 ? 17.056 15.805 26.907 1.00 26.51 120 ARG A N 1
ATOM 811 C CA . ARG A 1 100 ? 16.958 16.901 27.867 1.00 30.32 120 ARG A CA 1
ATOM 812 C C . ARG A 1 100 ? 15.666 16.806 28.664 1.00 31.51 120 ARG A C 1
ATOM 813 O O . ARG A 1 100 ? 14.701 16.125 28.305 1.00 30.23 120 ARG A O 1
ATOM 821 N N . GLY A 1 101 ? 15.671 17.473 29.814 1.00 34.11 121 GLY A N 1
ATOM 822 C CA . GLY A 1 101 ? 14.476 17.434 30.651 1.00 35.84 121 GLY A CA 1
ATOM 823 C C . GLY A 1 101 ? 14.561 16.293 31.659 1.00 38.85 121 GLY A C 1
ATOM 824 O O . GLY A 1 101 ? 15.515 15.529 31.795 1.00 39.54 121 GLY A O 1
ATOM 825 N N . ARG A 1 102 ? 13.461 16.151 32.385 1.00 41.11 122 ARG A N 1
ATOM 826 C CA . ARG A 1 102 ? 13.234 15.256 33.500 1.00 41.44 122 ARG A CA 1
ATOM 827 C C . ARG A 1 102 ? 13.515 13.777 33.257 1.00 42.15 122 ARG A C 1
ATOM 828 O O . ARG A 1 102 ? 14.004 13.097 34.159 1.00 43.07 122 ARG A O 1
ATOM 836 N N . GLU A 1 103 ? 13.134 13.269 32.094 1.00 41.18 123 GLU A N 1
ATOM 837 C CA . GLU A 1 103 ? 13.280 11.843 31.821 1.00 40.92 123 GLU A CA 1
ATOM 838 C C . GLU A 1 103 ? 14.447 11.504 30.905 1.00 37.52 123 GLU A C 1
ATOM 839 O O . GLU A 1 103 ? 14.458 10.386 30.391 1.00 35.04 123 GLU A O 1
ATOM 845 N N . LYS A 1 104 ? 15.394 12.416 30.718 1.00 36.37 124 LYS A N 1
ATOM 846 C CA . LYS A 1 104 ? 16.496 12.180 29.795 1.00 34.52 124 LYS A CA 1
ATOM 847 C C . LYS A 1 104 ? 17.376 10.989 30.179 1.00 35.12 124 LYS A C 1
ATOM 848 O O . LYS A 1 104 ? 17.413 10.610 31.349 1.00 34.48 124 LYS A O 1
ATOM 854 N N . LEU A 1 105 ? 18.020 10.386 29.186 1.00 32.64 125 LEU A N 1
ATOM 855 C CA . LEU A 1 105 ? 18.885 9.239 29.449 1.00 32.36 125 LEU A CA 1
ATOM 856 C C . LEU A 1 105 ? 20.209 9.720 30.037 1.00 31.91 125 LEU A C 1
ATOM 857 O O . LEU A 1 105 ? 20.708 10.803 29.722 1.00 31.61 125 LEU A O 1
ATOM 862 N N . THR A 1 106 ? 20.841 8.821 30.792 1.00 33.55 126 THR A N 1
ATOM 863 C CA . THR A 1 106 ? 22.175 9.168 31.277 1.00 34.21 126 THR A CA 1
ATOM 864 C C . THR A 1 106 ? 23.117 9.078 30.088 1.00 35.14 126 THR A C 1
ATOM 865 O O . THR A 1 106 ? 22.815 8.352 29.142 1.00 34.15 126 THR A O 1
ATOM 869 N N . ASP A 1 107 ? 24.275 9.720 30.218 1.00 37.66 127 ASP A N 1
ATOM 870 C CA . ASP A 1 107 ? 25.329 9.625 29.222 1.00 39.55 127 ASP A CA 1
ATOM 871 C C . ASP A 1 107 ? 25.686 8.156 28.974 1.00 38.65 127 ASP A C 1
ATOM 872 O O . ASP A 1 107 ? 25.903 7.772 27.830 1.00 36.94 127 ASP A O 1
ATOM 877 N N . GLU A 1 108 ? 25.754 7.344 30.022 1.00 38.20 128 GLU A N 1
ATOM 878 C CA . GLU A 1 108 ? 26.056 5.919 29.923 1.00 38.65 128 GLU A CA 1
ATOM 879 C C . GLU A 1 108 ? 25.041 5.135 29.102 1.00 35.15 128 GLU A C 1
ATOM 880 O O . GLU A 1 108 ? 25.433 4.408 28.195 1.00 33.40 128 GLU A O 1
ATOM 886 N N . ALA A 1 109 ? 23.749 5.267 29.382 1.00 33.66 129 ALA A N 1
ATOM 887 C CA . ALA A 1 109 ? 22.703 4.600 28.610 1.00 31.47 129 ALA A CA 1
ATOM 888 C C . ALA A 1 109 ? 22.678 5.096 27.164 1.00 29.74 129 ALA A C 1
ATOM 889 O O . ALA A 1 109 ? 22.568 4.317 26.216 1.00 27.59 129 ALA A O 1
ATOM 891 N N . LEU A 1 110 ? 22.802 6.414 27.006 1.00 28.22 130 LEU A N 1
ATOM 892 C CA . LEU A 1 110 ? 22.798 7.004 25.669 1.00 27.54 130 LEU A CA 1
ATOM 893 C C . LEU A 1 110 ? 24.011 6.557 24.864 1.00 27.17 130 LEU A C 1
ATOM 894 O O . LEU A 1 110 ? 23.937 6.072 23.743 1.00 25.69 130 LEU A O 1
ATOM 899 N N . THR A 1 111 ? 25.191 6.572 25.475 1.00 27.87 131 THR A N 1
ATOM 900 C CA . THR A 1 111 ? 26.413 6.081 24.850 1.00 26.89 131 THR A CA 1
ATOM 901 C C . THR A 1 111 ? 26.305 4.626 24.404 1.00 24.88 131 THR A C 1
ATOM 902 O O . THR A 1 111 ? 26.770 4.263 23.325 1.00 22.67 131 THR A O 1
ATOM 906 N N . GLU A 1 112 ? 25.749 3.763 25.248 1.00 24.87 132 GLU A N 1
ATOM 907 C CA . GLU A 1 112 ? 25.646 2.347 24.892 1.00 26.09 132 GLU A CA 1
ATOM 908 C C . GLU A 1 112 ? 24.686 2.082 23.739 1.00 25.24 132 GLU A C 1
ATOM 909 O O . GLU A 1 112 ? 24.955 1.254 22.865 1.00 24.29 132 GLU A O 1
ATOM 915 N N . ARG A 1 113 ? 23.588 2.838 23.734 1.00 24.37 133 ARG A N 1
ATOM 916 C CA . ARG A 1 113 ? 22.675 2.646 22.603 1.00 24.49 133 ARG A CA 1
ATOM 917 C C . ARG A 1 113 ? 23.335 3.143 21.324 1.00 21.53 133 ARG A C 1
ATOM 918 O O . ARG A 1 113 ? 23.172 2.509 20.279 1.00 21.10 133 ARG A O 1
ATOM 926 N N . LEU A 1 114 ? 24.103 4.234 21.370 1.00 20.23 134 LEU A N 1
ATOM 927 C CA . LEU A 1 114 ? 24.753 4.740 20.174 1.00 21.14 134 LEU A CA 1
ATOM 928 C C . LEU A 1 114 ? 25.833 3.804 19.638 1.00 20.93 134 LEU A C 1
ATOM 929 O O . LEU A 1 114 ? 26.023 3.551 18.447 1.00 20.04 134 LEU A O 1
ATOM 934 N N . GLU A 1 115 ? 26.591 3.249 20.587 1.00 20.65 135 GLU A N 1
ATOM 935 C CA . GLU A 1 115 ? 27.657 2.316 20.218 1.00 21.83 135 GLU A CA 1
ATOM 936 C C . GLU A 1 115 ? 27.094 1.088 19.508 1.00 19.68 135 GLU A C 1
ATOM 937 O O . GLU A 1 115 ? 27.572 0.739 18.431 1.00 21.11 135 GLU A O 1
ATOM 943 N N . GLU A 1 116 ? 26.056 0.464 20.068 1.00 17.91 136 GLU A N 1
ATOM 944 C CA . GLU A 1 116 ? 25.490 -0.735 19.455 1.00 17.53 136 GLU A CA 1
ATOM 945 C C . GLU A 1 116 ? 24.864 -0.416 18.107 1.00 18.14 136 GLU A C 1
ATOM 946 O O . GLU A 1 116 ? 25.057 -1.180 17.169 1.00 19.48 136 GLU A O 1
ATOM 952 N N . TRP A 1 117 ? 24.141 0.707 17.981 1.00 19.22 137 TRP A N 1
ATOM 953 C CA . TRP A 1 117 ? 23.450 1.002 16.730 1.00 16.33 137 TRP A CA 1
ATOM 954 C C . TRP A 1 117 ? 24.398 1.410 15.614 1.00 15.89 137 TRP A C 1
ATOM 955 O O . TRP A 1 117 ? 24.319 0.879 14.508 1.00 14.85 137 TRP A O 1
ATOM 966 N N . ILE A 1 118 ? 25.356 2.297 15.891 1.00 16.45 138 ILE A N 1
ATOM 967 C CA . ILE A 1 118 ? 26.305 2.713 14.862 1.00 16.95 138 ILE A CA 1
ATOM 968 C C . ILE A 1 118 ? 27.207 1.563 14.421 1.00 18.04 138 ILE A C 1
ATOM 969 O O . ILE A 1 118 ? 27.287 1.257 13.230 1.00 17.74 138 ILE A O 1
ATOM 974 N N . CYS A 1 119 ? 27.978 1.032 15.366 1.00 19.58 139 CYS A N 1
ATOM 975 C CA . CYS A 1 119 ? 28.984 0.023 15.050 1.00 20.32 139 CYS A CA 1
ATOM 976 C C . CYS A 1 119 ? 28.397 -1.361 14.803 1.00 19.64 139 CYS A C 1
ATOM 977 O O . CYS A 1 119 ? 29.035 -2.117 14.069 1.00 19.97 139 CYS A O 1
ATOM 980 N N . GLY A 1 120 ? 27.230 -1.713 15.338 1.00 17.83 140 GLY A N 1
ATOM 981 C CA . GLY A 1 120 ? 26.605 -2.998 15.058 1.00 19.01 140 GLY A CA 1
ATOM 982 C C . GLY A 1 120 ? 25.740 -2.951 13.806 1.00 21.37 140 GLY A C 1
ATOM 983 O O . GLY A 1 120 ? 25.090 -3.938 13.464 1.00 21.04 140 GLY A O 1
ATOM 984 N N . GLU A 1 121 ? 25.734 -1.835 13.074 1.00 22.80 141 GLU A N 1
ATOM 985 C CA . GLU A 1 121 ? 24.978 -1.728 11.836 1.00 23.93 141 GLU A CA 1
ATOM 986 C C . GLU A 1 121 ? 23.490 -2.010 12.011 1.00 21.33 141 GLU A C 1
ATOM 987 O O . GLU A 1 121 ? 22.876 -2.689 11.190 1.00 21.46 141 GLU A O 1
ATOM 993 N N . GLY A 1 122 ? 22.861 -1.433 13.024 1.00 21.25 142 GLY A N 1
ATOM 994 C CA . GLY A 1 122 ? 21.447 -1.642 13.295 1.00 19.09 142 GLY A CA 1
ATOM 995 C C . GLY A 1 122 ? 20.555 -0.998 12.238 1.00 20.67 142 GLY A C 1
ATOM 996 O O . GLY A 1 122 ? 20.985 -0.083 11.541 1.00 18.14 142 GLY A O 1
ATOM 997 N N . ALA A 1 123 ? 19.356 -1.549 12.049 1.00 18.88 143 ALA A N 1
ATOM 998 C CA . ALA A 1 123 ? 18.422 -0.997 11.077 1.00 18.45 143 ALA A CA 1
ATOM 999 C C . ALA A 1 123 ? 17.968 0.395 11.536 1.00 17.44 143 ALA A C 1
ATOM 1000 O O . ALA A 1 123 ? 18.079 0.645 12.737 1.00 16.66 143 ALA A O 1
ATOM 1002 N N . SER A 1 124 ? 17.435 1.223 10.635 1.00 15.26 144 SER A N 1
ATOM 1003 C CA . SER A 1 124 ? 16.950 2.543 11.045 1.00 13.85 144 SER A CA 1
ATOM 1004 C C . SER A 1 124 ? 16.050 2.470 12.268 1.00 14.94 144 SER A C 1
ATOM 1005 O O . SER A 1 124 ? 15.129 1.643 12.382 1.00 15.25 144 SER A O 1
ATOM 1008 N N . ALA A 1 125 ? 16.207 3.420 13.184 1.00 12.62 145 ALA A N 1
ATOM 1009 C CA . ALA A 1 125 ? 15.536 3.327 14.476 1.00 12.77 145 ALA A CA 1
ATOM 1010 C C . ALA A 1 125 ? 15.384 4.692 15.132 1.00 14.58 145 ALA A C 1
ATOM 1011 O O . ALA A 1 125 ? 15.815 5.702 14.566 1.00 13.03 145 ALA A O 1
ATOM 1013 N N . GLN A 1 126 ? 14.755 4.683 16.303 1.00 14.84 146 GLN A N 1
ATOM 1014 C CA . GLN A 1 126 ? 14.574 5.962 16.993 1.00 15.30 146 GLN A CA 1
ATOM 1015 C C . GLN A 1 126 ? 14.749 5.685 18.483 1.00 16.66 146 GLN A C 1
ATOM 1016 O O . GLN A 1 126 ? 14.417 4.574 18.909 1.00 16.21 146 GLN A O 1
ATOM 1022 N N . ILE A 1 127 ? 15.348 6.654 19.173 1.00 15.27 147 ILE A N 1
ATOM 1023 C CA . ILE A 1 127 ? 15.582 6.496 20.603 1.00 16.38 147 ILE A CA 1
ATOM 1024 C C . ILE A 1 127 ? 14.714 7.470 21.398 1.00 16.58 147 ILE A C 1
ATOM 1025 O O . ILE A 1 127 ? 14.727 8.675 21.109 1.00 14.49 147 ILE A O 1
ATOM 1030 N N . ASP A 1 128 ? 13.960 6.989 22.385 1.00 15.69 148 ASP A N 1
ATOM 1031 C CA . ASP A 1 128 ? 13.228 7.900 23.256 1.00 18.25 148 ASP A CA 1
ATOM 1032 C C . ASP A 1 128 ? 13.458 7.529 24.716 1.00 20.12 148 ASP A C 1
ATOM 1033 O O . ASP A 1 128 ? 14.443 6.821 24.945 1.00 20.55 148 ASP A O 1
ATOM 1038 N N . THR A 1 129 ? 12.632 7.978 25.651 1.00 21.81 149 THR A N 1
ATOM 1039 C CA . THR A 1 129 ? 12.879 7.691 27.055 1.00 24.11 149 THR A CA 1
ATOM 1040 C C . THR A 1 129 ? 12.717 6.209 27.391 1.00 26.36 149 THR A C 1
ATOM 1041 O O . THR A 1 129 ? 13.153 5.810 28.471 1.00 27.68 149 THR A O 1
ATOM 1045 N N . GLN A 1 130 ? 12.077 5.414 26.550 1.00 25.78 150 GLN A N 1
ATOM 1046 C CA . GLN A 1 130 ? 11.826 3.988 26.736 1.00 32.02 150 GLN A CA 1
ATOM 1047 C C . GLN A 1 130 ? 12.816 3.073 26.022 1.00 33.27 150 GLN A C 1
ATOM 1048 O O . GLN A 1 130 ? 12.653 1.844 26.009 1.00 37.60 150 GLN A O 1
ATOM 1054 N N . GLY A 1 131 ? 13.815 3.620 25.344 1.00 29.45 151 GLY A N 1
ATOM 1055 C CA . GLY A 1 131 ? 14.794 2.770 24.669 1.00 29.24 151 GLY A CA 1
ATOM 1056 C C . GLY A 1 131 ? 14.835 3.003 23.165 1.00 25.52 151 GLY A C 1
ATOM 1057 O O . GLY A 1 131 ? 14.479 4.082 22.686 1.00 23.27 151 GLY A O 1
ATOM 1058 N N . ILE A 1 132 ? 15.279 1.975 22.447 1.00 24.97 152 ILE A N 1
ATOM 1059 C CA . ILE A 1 132 ? 15.413 2.059 20.998 1.00 22.30 152 ILE A CA 1
ATOM 1060 C C . ILE A 1 132 ? 14.321 1.236 20.329 1.00 24.52 152 ILE A C 1
ATOM 1061 O O . ILE A 1 132 ? 13.862 0.193 20.812 1.00 25.28 152 ILE A O 1
ATOM 1066 N N . HIS A 1 133 ? 13.747 1.768 19.257 1.00 22.14 153 HIS A N 1
ATOM 1067 C CA . HIS A 1 133 ? 12.614 1.189 18.544 1.00 24.31 153 HIS A CA 1
ATOM 1068 C C . HIS A 1 133 ? 12.881 1.282 17.048 1.00 25.34 153 HIS A C 1
ATOM 1069 O O . HIS A 1 133 ? 13.392 2.318 16.616 1.00 21.55 153 HIS A O 1
ATOM 1076 N N . LEU A 1 134 ? 12.468 0.282 16.268 1.00 26.21 154 LEU A N 1
ATOM 1077 C CA . LEU A 1 134 ? 12.700 0.379 14.833 1.00 26.20 154 LEU A CA 1
ATOM 1078 C C . LEU A 1 134 ? 11.768 1.458 14.286 1.00 28.22 154 LEU A C 1
ATOM 1079 O O . LEU A 1 134 ? 10.840 1.909 14.958 1.00 26.93 154 LEU A O 1
ATOM 1084 N N . LEU A 1 135 ? 12.149 2.014 13.141 1.00 26.20 155 LEU A N 1
ATOM 1085 C CA . LEU A 1 135 ? 11.318 3.021 12.481 1.00 30.08 155 LEU A CA 1
ATOM 1086 C C . LEU A 1 135 ? 10.199 2.366 11.674 1.00 32.32 155 LEU A C 1
ATOM 1087 O O . LEU A 1 135 ? 9.184 3.008 11.387 1.00 34.87 155 LEU A O 1
ATOM 1092 N N . ALA A 1 136 ? 10.425 1.121 11.258 1.00 31.87 156 ALA A N 1
ATOM 1093 C CA . ALA A 1 136 ? 9.441 0.289 10.565 1.00 29.97 156 ALA A CA 1
ATOM 1094 C C . ALA A 1 136 ? 10.012 -1.099 10.245 1.00 25.82 156 ALA A C 1
ATOM 1095 O O . ALA A 1 136 ? 11.269 -1.113 10.365 1.00 31.72 156 ALA A O 1
#

Secondary structure (DSSP, 8-state):
---HHHHHHHHHTT---EES-TTSTT--SEEEGGGTEEEEEE-TTTTT-SSTT----SSSHHHHHHHHHHHHHHHHHHHHHHHHTT-EEEEEEHHHHSSTTPPPHHHHHHHHHHHHHTTPPSEEEETTEEEE--

Organism: Escherichia coli (strain K12) (NCBI:txid83333)

Solvent-accessible surface area: 7908 Å² total; per-residue (Å²): 132,70,37,162,48,0,30,74,27,0,88,68,47,68,19,80,60,129,73,59,7,84,89,24,20,37,133,0,20,0,0,0,78,126,58,107,0,0,0,10,29,15,29,0,62,105,34,95,9,142,25,102,44,39,152,81,28,110,93,157,40,138,81,69,80,123,83,2,33,120,23,28,110,164,26,154,154,28,22,54,92,0,82,147,105,46,20,37,0,0,7,0,18,36,0,0,8,144,41,226,102,113,25,76,70,119,43,0,31,106,64,0,73,110,8,0,67,53,115,23,62,17,1,39,0,4,36,136,20,61,71,113,51,143

Sequence (134 aa):
AIEKRLASLLTGQGLAFRVQDASLPGRPDFVVDEYRCVIFTHGCFWHHHHCYLFKVPATRTEFWLEKIGKNVERDRRDISRLQELGWRVLIVWECALRGREKLTDEALTERLEEWICGEGASAQIDTQGIHLLA